Protein AF-A0A1E4G345-F1 (afdb_monomer_lite)

pLDDT: mean 84.47, std 16.36, range [35.34, 98.75]

Secondary structure (DSSP, 8-state):
----PPPPPHHHHHHHHHHHHHHHS---HHHHHHHHHHHHHHHHHHHHHHHHHHHHHHHHHHHHHHHHHHHHGGGGT--TT-S-THHHHHHHHHHHHHHHHHHHHHHHHHHHHHHT--

Radius of gyration: 24.27 Å; chains: 1; bounding box: 63×22×69 Å

Sequence (118 aa):
MHQRHPRPGGSDAFVNRIRGIIGTVALDCDCRQRVNDALQRFIEMEQQRETRRHLLSSRQHRAAIAALVDLLAELEEISWREADRSVFAELAHLFEDIAEHALRGAEDLRLMEKDFSA

Structure (mmCIF, N/CA/C/O backbone):
data_AF-A0A1E4G345-F1
#
_entry.id   AF-A0A1E4G345-F1
#
loop_
_atom_site.group_PDB
_atom_site.id
_atom_site.type_symbol
_atom_site.label_atom_id
_atom_site.label_alt_id
_atom_site.label_comp_id
_atom_site.label_asym_id
_atom_site.label_entity_id
_atom_site.label_seq_id
_atom_site.pdbx_PDB_ins_code
_atom_site.Cartn_x
_atom_site.Cartn_y
_atom_site.Cartn_z
_atom_site.occupancy
_atom_site.B_iso_or_equiv
_atom_site.auth_seq_id
_atom_site.auth_comp_id
_atom_site.auth_asym_id
_atom_site.auth_atom_id
_atom_site.pdbx_PDB_model_num
ATOM 1 N N . MET A 1 1 ? -39.952 -3.961 0.517 1.00 35.34 1 MET A N 1
ATOM 2 C CA . MET A 1 1 ? -39.028 -3.304 1.467 1.00 35.34 1 MET A CA 1
ATOM 3 C C . MET A 1 1 ? -38.197 -4.383 2.155 1.00 35.34 1 MET A C 1
ATOM 5 O O . MET A 1 1 ? -38.594 -4.874 3.201 1.00 35.34 1 MET A O 1
ATOM 9 N N . HIS A 1 2 ? -37.100 -4.835 1.537 1.00 39.41 2 HIS A N 1
ATOM 10 C CA . HIS A 1 2 ? -36.185 -5.788 2.176 1.00 39.41 2 HIS A CA 1
ATOM 11 C C . HIS A 1 2 ? -35.129 -5.003 2.952 1.00 39.41 2 HIS A C 1
ATOM 13 O O . HIS A 1 2 ? -34.226 -4.421 2.356 1.00 39.41 2 HIS A O 1
ATOM 19 N N . GLN A 1 3 ? -35.273 -4.956 4.276 1.00 39.75 3 GLN A N 1
ATOM 20 C CA . GLN A 1 3 ? -34.243 -4.420 5.159 1.00 39.75 3 GLN A CA 1
ATOM 21 C C . GLN A 1 3 ? -33.032 -5.360 5.116 1.00 39.75 3 GLN A C 1
ATOM 23 O O . GLN A 1 3 ? -33.092 -6.488 5.604 1.00 39.75 3 GLN A O 1
ATOM 28 N N . ARG A 1 4 ? -31.933 -4.906 4.506 1.00 38.47 4 ARG A N 1
ATOM 29 C CA . ARG A 1 4 ? -30.617 -5.520 4.692 1.00 38.47 4 ARG A CA 1
ATOM 30 C C . ARG A 1 4 ? -30.106 -5.078 6.059 1.00 38.47 4 ARG A C 1
ATOM 32 O O . ARG A 1 4 ? -29.776 -3.912 6.233 1.00 38.47 4 ARG A O 1
ATOM 39 N N . HIS A 1 5 ? -30.073 -5.996 7.020 1.00 42.47 5 HIS A N 1
ATOM 40 C CA . HIS A 1 5 ? -29.298 -5.786 8.239 1.00 42.47 5 HIS A CA 1
ATOM 41 C C . HIS A 1 5 ? -27.807 -5.730 7.863 1.00 42.47 5 HIS A C 1
ATOM 43 O O . HIS A 1 5 ? -27.350 -6.624 7.139 1.00 42.47 5 HIS A O 1
ATOM 49 N N . PRO A 1 6 ? -27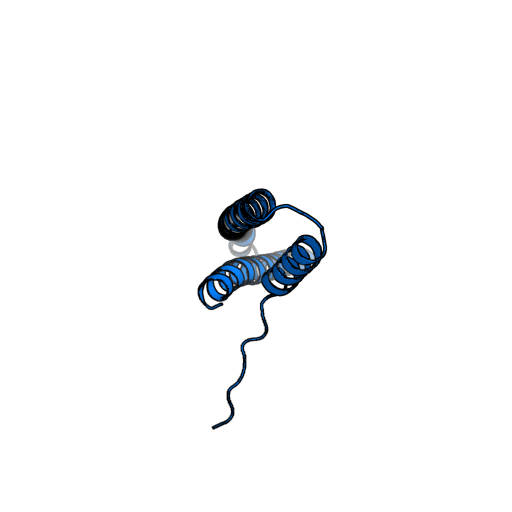.047 -4.718 8.318 1.00 46.25 6 PRO A N 1
ATOM 50 C CA . PRO A 1 6 ? -25.604 -4.715 8.148 1.00 46.25 6 PRO A CA 1
ATOM 51 C C . PRO A 1 6 ? -25.044 -5.920 8.902 1.00 46.25 6 PRO A C 1
ATOM 53 O O . PRO A 1 6 ? -25.429 -6.193 10.041 1.00 46.25 6 PRO A O 1
ATOM 56 N N . ARG A 1 7 ? -24.164 -6.682 8.254 1.00 46.12 7 ARG A N 1
ATOM 57 C CA . ARG A 1 7 ? -23.397 -7.716 8.945 1.00 46.12 7 ARG A CA 1
ATOM 58 C C . ARG A 1 7 ? -22.429 -6.973 9.874 1.00 46.12 7 ARG A C 1
ATOM 60 O O . ARG A 1 7 ? -21.631 -6.209 9.338 1.00 46.12 7 ARG A O 1
ATOM 67 N N . PRO A 1 8 ? -22.483 -7.165 11.204 1.00 47.22 8 PRO A N 1
ATOM 68 C CA . PRO A 1 8 ? -21.496 -6.562 12.089 1.00 47.22 8 PRO A CA 1
ATOM 69 C C . PRO A 1 8 ? -20.103 -6.979 11.616 1.00 47.22 8 PRO A C 1
ATOM 71 O O . PRO A 1 8 ? -19.880 -8.161 11.319 1.00 47.22 8 PRO A O 1
ATOM 74 N N . GLY A 1 9 ? -19.191 -6.011 11.499 1.00 53.72 9 GLY A N 1
ATOM 75 C CA . GLY A 1 9 ? -17.784 -6.286 11.219 1.00 53.72 9 GLY A CA 1
ATOM 76 C C . GLY A 1 9 ? 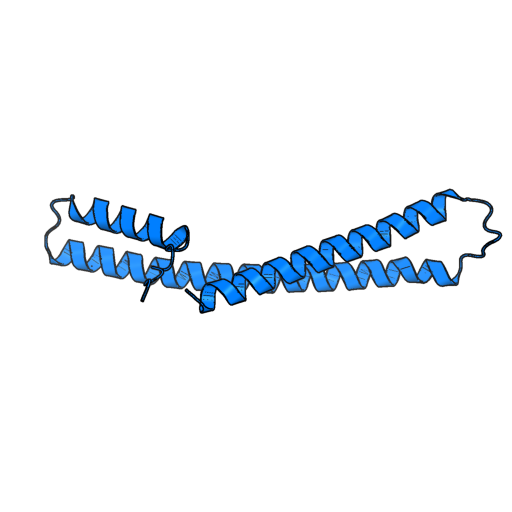-17.238 -7.292 12.237 1.00 53.72 9 GLY A C 1
ATOM 77 O O . GLY A 1 9 ? -17.766 -7.418 13.343 1.00 53.72 9 GLY A O 1
ATOM 78 N N . GLY A 1 10 ? -16.201 -8.055 11.876 1.00 57.41 10 GLY A N 1
ATOM 79 C CA . GLY A 1 10 ? -15.680 -9.143 12.724 1.00 57.41 10 GLY A CA 1
ATOM 80 C C . GLY A 1 10 ? -15.398 -8.726 14.178 1.00 57.41 10 GLY A C 1
ATOM 81 O O . GLY A 1 10 ? -15.627 -9.514 15.098 1.00 57.41 10 GLY A O 1
ATOM 82 N N . SER A 1 11 ? -15.000 -7.468 14.385 1.00 63.75 11 SER A N 1
ATOM 83 C CA . SER A 1 11 ? -14.774 -6.852 15.696 1.00 63.75 11 SER A CA 1
ATOM 84 C C . SER A 1 11 ? -16.056 -6.708 16.531 1.00 63.75 11 SER A C 1
ATOM 86 O O . SER A 1 11 ? -16.061 -7.079 17.705 1.00 63.75 11 SER A O 1
ATOM 88 N N . ASP A 1 12 ? -17.176 -6.288 15.938 1.00 67.06 12 ASP A N 1
ATOM 89 C CA . ASP A 1 12 ? -18.456 -6.124 16.644 1.00 67.06 12 ASP A CA 1
ATOM 90 C C . ASP A 1 12 ? -19.054 -7.460 17.089 1.00 67.06 12 ASP A C 1
ATOM 92 O O . ASP A 1 12 ? -19.606 -7.586 18.185 1.00 67.06 12 ASP A O 1
ATOM 96 N N . ALA A 1 13 ? -18.922 -8.501 16.264 1.00 71.62 13 ALA A N 1
ATOM 97 C CA . ALA A 1 13 ? -19.382 -9.842 16.618 1.00 71.62 13 ALA A CA 1
ATOM 98 C C . ALA A 1 13 ? -18.609 -10.414 17.824 1.00 71.62 13 ALA A C 1
ATOM 100 O O . ALA A 1 13 ? -19.195 -11.075 18.688 1.00 71.62 13 ALA A O 1
ATOM 101 N N . PHE A 1 14 ? -17.306 -10.139 17.907 1.00 74.19 14 PHE A N 1
ATOM 102 C CA . PHE A 1 14 ? -16.457 -10.555 19.021 1.00 74.19 14 PHE A CA 1
ATOM 103 C C . PHE A 1 14 ? -16.769 -9.780 20.307 1.00 74.19 14 PHE A C 1
ATOM 105 O O . PHE A 1 14 ? -16.965 -10.390 21.360 1.00 74.19 14 PHE A O 1
ATOM 112 N N . VAL A 1 15 ? -16.920 -8.457 20.216 1.00 76.25 15 VAL A N 1
ATOM 113 C CA . VAL A 1 15 ? -17.345 -7.600 21.334 1.00 76.25 15 VAL A CA 1
ATOM 114 C C . VAL A 1 15 ? -18.684 -8.057 21.904 1.00 76.25 15 VAL A C 1
ATOM 116 O O . VAL A 1 15 ? -18.824 -8.216 23.118 1.00 76.25 15 VAL A O 1
ATOM 119 N N . ASN A 1 16 ? -19.666 -8.322 21.042 1.00 76.00 16 ASN A N 1
ATOM 120 C CA . ASN A 1 16 ? -20.983 -8.784 21.473 1.00 76.00 16 ASN A CA 1
ATOM 121 C C . ASN A 1 16 ? -20.920 -10.163 22.139 1.00 76.00 16 ASN A C 1
ATOM 123 O O . ASN A 1 16 ? -21.650 -10.417 23.098 1.00 76.00 16 ASN A O 1
ATOM 127 N N . ARG A 1 17 ? -20.000 -11.035 21.708 1.00 78.69 17 ARG A N 1
ATOM 128 C CA . ARG A 1 17 ? -19.738 -12.311 22.384 1.00 78.69 17 ARG A CA 1
ATOM 129 C C . ARG A 1 17 ? -19.139 -12.105 23.778 1.00 78.69 17 ARG A C 1
ATOM 131 O O . ARG A 1 17 ? -19.597 -12.752 24.716 1.00 78.69 17 ARG A O 1
ATOM 138 N N . ILE A 1 18 ? -18.180 -11.189 23.940 1.00 78.88 18 ILE A N 1
ATOM 139 C CA . ILE A 1 18 ? -17.607 -10.846 25.254 1.00 78.88 18 ILE A CA 1
ATOM 140 C C . ILE A 1 18 ? -18.685 -10.273 26.181 1.00 78.88 18 ILE A C 1
ATOM 142 O O . ILE A 1 18 ? -18.823 -10.736 27.312 1.00 78.88 18 ILE A O 1
ATOM 146 N N . ARG A 1 19 ? -19.497 -9.325 25.694 1.00 78.88 19 ARG A N 1
ATOM 147 C CA . ARG A 1 19 ? -20.642 -8.772 26.442 1.00 78.88 19 ARG A CA 1
ATOM 148 C C . ARG A 1 19 ? -21.621 -9.865 26.870 1.00 78.88 19 ARG A C 1
ATOM 150 O O . ARG A 1 19 ? -22.075 -9.864 28.011 1.00 78.88 19 ARG A O 1
ATOM 157 N N . GLY A 1 20 ? -21.894 -10.826 25.986 1.00 77.38 20 GLY A N 1
ATOM 158 C CA . GLY A 1 20 ? -22.709 -12.001 26.290 1.00 77.38 20 GLY A CA 1
ATOM 159 C C . GLY A 1 20 ? -22.136 -12.835 27.438 1.00 77.38 20 GLY A C 1
ATOM 160 O O . GLY A 1 20 ? -22.858 -13.144 28.380 1.00 77.38 20 GLY A O 1
ATOM 161 N N . ILE A 1 21 ? -20.832 -13.133 27.412 1.00 79.56 21 ILE A N 1
ATOM 162 C CA . ILE A 1 21 ? -20.151 -13.882 28.481 1.00 79.56 21 ILE A CA 1
ATOM 163 C C . ILE A 1 21 ? -20.218 -13.114 29.806 1.00 79.56 21 ILE A C 1
ATOM 165 O O . ILE A 1 21 ? -20.618 -13.691 30.814 1.00 79.56 21 ILE A O 1
ATOM 169 N N . ILE A 1 22 ? -19.920 -11.811 29.813 1.00 76.88 22 ILE A N 1
ATOM 170 C CA . ILE A 1 22 ? -20.021 -10.962 31.016 1.00 76.88 22 ILE A CA 1
ATOM 171 C C . ILE A 1 22 ? -21.449 -10.982 31.580 1.00 76.88 22 ILE A C 1
ATOM 173 O O . ILE A 1 22 ? -21.634 -11.034 32.795 1.00 76.88 22 ILE A O 1
ATOM 177 N N . GLY A 1 23 ? -22.462 -11.007 30.709 1.00 71.00 23 GLY A N 1
ATOM 178 C CA . GLY A 1 23 ? -23.866 -11.130 31.100 1.00 71.00 23 GLY A CA 1
ATOM 179 C C . GLY A 1 23 ? -24.203 -12.434 31.835 1.00 71.00 23 GLY A C 1
ATOM 180 O O . GLY A 1 23 ? -25.100 -12.427 32.680 1.00 71.00 23 GLY A O 1
ATOM 181 N N . THR A 1 24 ? -23.473 -13.522 31.559 1.00 73.00 24 THR A N 1
ATOM 182 C CA . THR A 1 24 ? -23.648 -14.833 32.217 1.00 73.00 24 THR A CA 1
ATOM 183 C C . THR A 1 24 ? -22.911 -14.967 33.550 1.00 73.00 24 THR A C 1
ATOM 185 O O . THR A 1 24 ? -23.216 -15.872 34.324 1.00 73.00 24 THR A O 1
ATOM 188 N N . VAL A 1 25 ? -21.969 -14.068 33.854 1.00 74.19 25 VAL A N 1
ATOM 189 C CA . VAL A 1 25 ? -21.262 -14.061 35.139 1.00 74.19 25 VAL A CA 1
ATOM 190 C C . VAL A 1 25 ? -22.138 -13.376 36.192 1.00 74.19 25 VAL A C 1
ATOM 192 O O . VAL A 1 25 ? -22.716 -12.310 35.947 1.00 74.19 25 VAL A O 1
ATOM 195 N N . ALA A 1 26 ? -22.221 -13.977 37.382 1.00 65.62 26 ALA A N 1
ATOM 196 C CA . ALA A 1 26 ? -22.881 -13.407 38.556 1.00 65.62 26 ALA A CA 1
ATOM 197 C C . ALA A 1 26 ? -22.057 -12.240 39.139 1.00 65.62 26 ALA A C 1
ATOM 199 O O . ALA A 1 26 ? -21.508 -12.321 40.233 1.00 65.62 26 ALA A O 1
ATOM 200 N N . LEU A 1 27 ? -21.922 -11.170 38.360 1.00 72.75 27 LEU A N 1
ATOM 201 C CA . LEU A 1 27 ? -21.433 -9.872 38.809 1.00 72.75 27 LEU A CA 1
ATOM 202 C C . LEU A 1 27 ? -22.609 -9.080 39.380 1.00 72.75 27 LEU A C 1
ATOM 204 O O . LEU A 1 27 ? -23.707 -9.124 38.816 1.00 72.75 27 LEU A O 1
ATOM 208 N N . ASP A 1 28 ? -22.369 -8.319 40.447 1.00 81.19 28 ASP A N 1
ATOM 209 C CA . ASP A 1 28 ? -23.299 -7.262 40.836 1.00 81.19 28 ASP A CA 1
ATOM 210 C C . ASP A 1 28 ? -23.442 -6.222 39.702 1.00 81.19 28 ASP A C 1
ATOM 212 O O . ASP A 1 28 ? -22.613 -6.133 38.784 1.00 81.19 28 ASP A O 1
ATOM 216 N N . CYS A 1 29 ? -24.551 -5.479 39.715 1.00 78.31 29 CYS A N 1
ATOM 217 C CA . CYS A 1 29 ? -24.894 -4.548 38.638 1.00 78.31 29 CYS A CA 1
ATOM 218 C C . CYS A 1 29 ? -23.813 -3.476 38.419 1.00 78.31 29 CYS A C 1
ATOM 220 O O . CYS A 1 29 ? -23.533 -3.121 37.272 1.00 78.31 29 CYS A O 1
ATOM 222 N N . ASP A 1 30 ? -23.160 -3.025 39.490 1.00 83.12 30 ASP A N 1
ATOM 223 C CA . ASP A 1 30 ? -22.104 -2.012 39.437 1.00 83.12 30 ASP A CA 1
ATOM 224 C C . ASP A 1 30 ? -20.826 -2.557 38.787 1.00 83.12 30 ASP A C 1
ATOM 226 O O . ASP A 1 30 ? -20.231 -1.909 37.922 1.00 83.12 30 ASP A O 1
ATOM 230 N N . CYS A 1 31 ? -20.414 -3.775 39.139 1.00 83.75 31 CYS A N 1
ATOM 231 C CA . CYS A 1 31 ? -19.289 -4.466 38.520 1.00 83.75 31 CYS A CA 1
ATOM 232 C C . CYS A 1 31 ? -19.564 -4.728 37.041 1.00 83.75 31 CYS A C 1
ATOM 234 O O . CYS A 1 31 ? -18.694 -4.498 36.202 1.00 83.75 31 CYS A O 1
ATOM 236 N N . ARG A 1 32 ? -20.784 -5.148 36.695 1.00 82.62 32 ARG A N 1
ATOM 237 C CA . ARG A 1 32 ? -21.190 -5.362 35.302 1.00 82.62 32 ARG A CA 1
ATOM 238 C C . ARG A 1 32 ? -21.104 -4.076 34.481 1.00 82.62 32 ARG A C 1
ATOM 240 O O . ARG A 1 32 ? -20.558 -4.104 33.378 1.00 82.62 32 ARG A O 1
ATOM 247 N N . GLN A 1 33 ? -21.592 -2.961 35.021 1.00 85.25 33 GLN A N 1
ATOM 248 C CA . GLN A 1 33 ? -21.507 -1.662 34.355 1.00 85.25 33 GLN A CA 1
ATOM 249 C C . GLN A 1 33 ? -20.047 -1.243 34.146 1.00 85.25 33 GLN A C 1
ATOM 251 O O . GLN A 1 33 ? -19.653 -0.925 33.026 1.00 85.25 33 GLN A O 1
ATOM 256 N N . ARG A 1 34 ? -19.206 -1.360 35.181 1.00 85.38 34 ARG A N 1
ATOM 257 C CA . ARG A 1 34 ? -17.773 -1.030 35.096 1.00 85.38 34 ARG A CA 1
ATOM 258 C C . ARG A 1 34 ? -17.032 -1.839 34.034 1.00 85.38 34 ARG A C 1
ATOM 260 O O . ARG A 1 34 ? -16.186 -1.282 33.335 1.00 85.38 34 ARG A O 1
ATOM 267 N N . VAL A 1 35 ? -17.331 -3.133 33.901 1.00 86.81 35 VAL A N 1
ATOM 268 C CA . VAL A 1 35 ? -16.709 -3.976 32.868 1.00 86.81 35 VAL A CA 1
ATOM 269 C C . VAL A 1 35 ? -17.182 -3.563 31.473 1.00 86.81 35 VAL A C 1
ATOM 271 O O . VAL A 1 35 ? -16.355 -3.452 30.571 1.00 86.81 35 VAL A O 1
ATOM 274 N N . ASN A 1 36 ? -18.473 -3.280 31.286 1.00 84.44 36 ASN A N 1
ATOM 275 C CA . ASN A 1 36 ? -18.986 -2.803 29.999 1.00 84.44 36 ASN A CA 1
ATOM 276 C C . ASN A 1 36 ? -18.366 -1.458 29.589 1.00 84.44 36 ASN A C 1
ATOM 278 O O . ASN A 1 36 ? -17.964 -1.307 28.436 1.00 84.44 36 ASN A O 1
ATOM 282 N N . ASP A 1 37 ? -18.214 -0.524 30.530 1.00 88.12 37 ASP A N 1
ATOM 283 C CA . ASP A 1 37 ? -17.589 0.782 30.288 1.00 88.12 37 ASP A CA 1
ATOM 284 C C . ASP A 1 37 ? -16.086 0.653 29.993 1.00 88.12 37 ASP A C 1
ATOM 286 O O . ASP A 1 37 ? -15.524 1.389 29.179 1.00 88.12 37 ASP A O 1
ATOM 290 N N . ALA A 1 38 ? -15.392 -0.279 30.653 1.00 86.06 38 ALA A N 1
ATOM 291 C CA . ALA A 1 38 ? -13.998 -0.594 30.342 1.00 86.06 38 ALA A CA 1
ATOM 292 C C . ALA A 1 38 ? -13.857 -1.216 28.946 1.00 86.06 38 ALA A C 1
ATOM 294 O O . ALA A 1 38 ? -12.971 -0.824 28.189 1.00 86.06 38 ALA A O 1
ATOM 295 N N . LEU A 1 39 ? -14.755 -2.136 28.585 1.00 87.00 39 LEU A N 1
ATOM 296 C CA . LEU A 1 39 ? -14.763 -2.782 27.276 1.00 87.00 39 LEU A CA 1
ATOM 297 C C . LEU A 1 39 ? -15.064 -1.781 26.155 1.00 87.00 39 LEU A C 1
ATOM 299 O O . LEU A 1 39 ? -14.406 -1.819 25.122 1.00 87.00 39 LEU A O 1
ATOM 303 N N . GLN A 1 40 ? -16.006 -0.860 26.367 1.00 86.44 40 GLN A N 1
ATOM 304 C CA . GLN A 1 40 ? -16.322 0.191 25.399 1.00 86.44 40 GLN A CA 1
ATOM 305 C C . GLN A 1 40 ? -15.112 1.098 25.132 1.00 86.44 40 GLN A C 1
ATOM 307 O O . GLN A 1 40 ? -14.732 1.287 23.980 1.00 86.44 40 GLN A O 1
ATOM 312 N N . ARG A 1 41 ? -14.435 1.565 26.190 1.00 86.62 41 ARG A N 1
ATOM 313 C CA . ARG A 1 41 ? -13.202 2.361 26.055 1.00 86.62 41 ARG A CA 1
ATOM 314 C C . ARG A 1 41 ? -12.087 1.601 25.340 1.00 86.62 41 ARG A C 1
ATOM 316 O O . ARG A 1 41 ? -11.357 2.186 24.547 1.00 86.62 41 ARG A O 1
ATOM 323 N N . PHE A 1 42 ? -11.954 0.302 25.604 1.00 83.12 42 PHE A N 1
ATOM 324 C CA . PHE A 1 42 ? -10.968 -0.536 24.924 1.00 83.12 42 PHE A CA 1
ATOM 325 C C . PHE A 1 42 ? -11.229 -0.623 23.415 1.00 83.12 42 PHE A C 1
ATOM 327 O O . PHE A 1 42 ? -10.296 -0.484 22.629 1.00 83.12 42 PHE A O 1
ATOM 334 N N . ILE A 1 43 ? -12.488 -0.792 23.003 1.00 86.31 43 ILE A N 1
ATOM 335 C CA . ILE A 1 43 ? -12.868 -0.840 21.583 1.00 86.31 43 ILE A CA 1
ATOM 336 C C . ILE A 1 43 ? -12.502 0.466 20.881 1.00 86.31 43 ILE A C 1
ATOM 338 O O . ILE A 1 43 ? -11.874 0.434 19.828 1.00 86.31 43 ILE A O 1
ATOM 342 N N . GLU A 1 44 ? -12.837 1.604 21.487 1.00 86.69 44 GLU A N 1
ATOM 343 C CA . GLU A 1 44 ? -12.511 2.925 20.940 1.00 86.69 44 GLU A CA 1
ATOM 344 C C . GLU A 1 44 ? -10.994 3.120 20.794 1.00 86.69 44 GLU A C 1
ATOM 346 O O . GLU A 1 44 ? -10.518 3.624 19.775 1.00 86.69 44 GLU A O 1
ATOM 351 N N . MET A 1 45 ? -10.213 2.679 21.786 1.00 84.50 45 MET A N 1
ATOM 352 C CA . MET A 1 45 ? -8.751 2.734 21.730 1.00 84.50 45 MET A CA 1
ATOM 353 C C . MET A 1 45 ? -8.176 1.850 20.618 1.00 84.50 45 MET A C 1
ATOM 355 O O . MET A 1 45 ? -7.283 2.294 19.893 1.00 84.50 45 MET A O 1
ATOM 359 N N . GLU A 1 46 ? -8.677 0.625 20.456 1.00 87.44 46 GLU A N 1
ATOM 360 C CA . GLU A 1 46 ? -8.197 -0.287 19.413 1.00 87.44 46 GLU A CA 1
ATOM 361 C C . GLU A 1 46 ? -8.608 0.179 18.010 1.00 87.44 46 GLU A C 1
ATOM 363 O O . GLU A 1 46 ? -7.781 0.141 17.103 1.00 87.44 46 GLU A O 1
ATOM 368 N N . GLN A 1 47 ? -9.811 0.734 17.830 1.00 86.88 47 GLN A N 1
ATOM 369 C CA . GLN A 1 47 ? -10.220 1.358 16.563 1.00 86.88 47 GLN A CA 1
ATOM 370 C C . GLN A 1 47 ? -9.290 2.517 16.173 1.00 86.88 47 GLN A C 1
ATOM 372 O O . GLN A 1 47 ? -8.819 2.603 15.035 1.00 86.88 47 GLN A O 1
ATOM 377 N N . GLN A 1 48 ? -8.956 3.394 17.127 1.00 87.44 48 GLN A N 1
ATOM 378 C CA . GLN A 1 48 ? -8.001 4.480 16.887 1.00 87.44 48 GLN A CA 1
ATOM 379 C C . GLN A 1 48 ? -6.599 3.957 16.563 1.00 87.44 48 GLN A C 1
ATOM 381 O O . GLN A 1 48 ? -5.910 4.514 15.702 1.00 87.44 48 GLN A O 1
ATOM 386 N N . ARG A 1 49 ? -6.156 2.903 17.254 1.00 89.12 49 ARG A N 1
ATOM 387 C CA . ARG A 1 49 ? -4.859 2.267 17.019 1.00 89.12 49 ARG A CA 1
ATOM 388 C C . ARG A 1 49 ? -4.783 1.660 15.618 1.00 89.12 49 ARG A C 1
ATOM 390 O O . ARG A 1 49 ? -3.802 1.920 14.923 1.00 89.12 49 ARG A O 1
ATOM 397 N N . GLU A 1 50 ? -5.803 0.924 15.191 1.00 89.69 50 GLU A N 1
ATOM 398 C CA . GLU A 1 50 ? -5.876 0.321 13.855 1.00 89.69 50 GLU A CA 1
ATOM 399 C C . GLU A 1 50 ? -5.920 1.385 12.755 1.00 89.69 50 GLU A C 1
ATOM 401 O O . GLU A 1 50 ? -5.126 1.335 11.816 1.00 89.69 50 GLU A O 1
ATOM 406 N N . THR A 1 51 ? -6.723 2.439 12.929 1.00 89.06 51 THR A N 1
ATOM 407 C CA . THR A 1 51 ? -6.761 3.576 11.991 1.00 89.06 51 THR A CA 1
ATOM 408 C C . THR A 1 51 ? -5.373 4.204 11.809 1.00 89.06 51 THR A C 1
ATOM 410 O O . THR A 1 51 ? -4.925 4.464 10.689 1.00 89.06 51 THR A O 1
ATOM 413 N N . ARG A 1 52 ? -4.645 4.433 12.912 1.00 92.50 52 ARG A N 1
ATOM 414 C CA . ARG A 1 52 ? -3.271 4.964 12.865 1.00 92.50 52 ARG A CA 1
ATOM 415 C C . ARG A 1 52 ? -2.307 3.991 12.189 1.00 92.50 52 ARG A C 1
ATOM 417 O O . ARG A 1 52 ? -1.431 4.441 11.450 1.00 92.50 52 ARG A O 1
ATOM 424 N N . ARG A 1 53 ? -2.460 2.687 12.438 1.00 94.25 53 ARG A N 1
ATOM 425 C CA . ARG A 1 53 ? -1.639 1.628 11.840 1.00 94.25 53 ARG A CA 1
ATOM 426 C C . ARG A 1 53 ? -1.793 1.610 10.321 1.00 94.25 53 ARG A C 1
ATOM 428 O O . ARG A 1 53 ? -0.777 1.669 9.633 1.00 94.25 53 ARG A O 1
ATOM 435 N N . HIS A 1 54 ? -3.022 1.611 9.808 1.00 94.31 54 HIS A N 1
ATOM 436 C CA . HIS A 1 54 ? -3.293 1.650 8.367 1.00 94.31 54 HIS A CA 1
ATOM 437 C C . HIS A 1 54 ? -2.741 2.915 7.705 1.00 94.31 54 HIS A C 1
ATOM 439 O O . HIS A 1 54 ? -2.074 2.834 6.675 1.00 94.31 54 HIS A O 1
ATOM 445 N N . LEU A 1 55 ? -2.912 4.086 8.329 1.00 95.38 55 LEU A N 1
ATOM 446 C CA . LEU A 1 55 ? -2.353 5.329 7.793 1.00 95.38 55 LEU A CA 1
ATOM 447 C C . LEU A 1 55 ? -0.817 5.307 7.743 1.00 95.38 55 LEU A C 1
ATOM 449 O O . LEU A 1 55 ? -0.220 5.777 6.772 1.00 95.38 55 LEU A O 1
ATOM 453 N N . LEU A 1 56 ? -0.163 4.790 8.787 1.00 97.75 56 LEU A N 1
ATOM 454 C CA . LEU A 1 56 ? 1.294 4.654 8.814 1.00 97.75 56 LEU A CA 1
ATOM 455 C C . LEU A 1 56 ? 1.780 3.667 7.745 1.00 97.75 56 LEU A C 1
ATOM 457 O O . LEU A 1 56 ? 2.729 3.980 7.031 1.00 97.75 56 LEU A O 1
ATOM 461 N N . SER A 1 57 ? 1.107 2.525 7.610 1.00 97.75 57 SER A N 1
ATOM 462 C CA . SER A 1 57 ? 1.400 1.507 6.599 1.00 97.75 57 SER A CA 1
ATOM 463 C C . SER A 1 57 ? 1.269 2.070 5.178 1.00 97.75 57 SER A C 1
ATOM 465 O O . SER A 1 57 ? 2.219 2.028 4.399 1.00 97.75 57 SER A O 1
ATOM 467 N N . SER A 1 58 ? 0.170 2.764 4.868 1.00 97.94 58 SER A N 1
ATOM 468 C CA . SER A 1 58 ? -0.019 3.421 3.567 1.00 97.94 58 SER A CA 1
ATOM 469 C C . SER A 1 58 ? 1.074 4.463 3.262 1.00 97.94 58 SER A C 1
ATOM 471 O O . SER A 1 58 ? 1.588 4.545 2.143 1.00 97.94 58 SER A O 1
ATOM 473 N N . ARG A 1 59 ? 1.525 5.221 4.275 1.00 98.38 59 ARG A N 1
ATOM 474 C CA . ARG A 1 59 ? 2.673 6.139 4.136 1.00 98.38 59 ARG A CA 1
ATOM 475 C C . ARG A 1 59 ? 3.985 5.408 3.853 1.00 98.38 59 ARG A C 1
ATOM 477 O O . ARG A 1 59 ? 4.791 5.927 3.082 1.00 98.38 59 ARG A O 1
ATOM 484 N N . GLN A 1 60 ? 4.201 4.238 4.450 1.00 98.62 60 GLN A N 1
ATOM 485 C CA . GLN A 1 60 ? 5.367 3.397 4.166 1.00 98.62 60 GLN A CA 1
ATOM 486 C C . GLN A 1 60 ? 5.320 2.861 2.732 1.00 98.62 60 GLN A C 1
ATOM 488 O O . GLN A 1 60 ? 6.322 2.965 2.030 1.00 98.62 60 GLN A O 1
ATOM 493 N N . HIS A 1 61 ? 4.158 2.405 2.249 1.00 98.62 61 HIS A N 1
ATOM 494 C CA . HIS A 1 61 ? 3.984 2.017 0.845 1.00 98.62 61 HIS A CA 1
ATOM 495 C C . HIS A 1 61 ? 4.297 3.172 -0.113 1.00 98.62 61 HIS A C 1
ATOM 497 O O . HIS A 1 61 ? 5.029 2.975 -1.078 1.00 98.62 61 HIS A O 1
ATOM 503 N N . ARG A 1 62 ? 3.842 4.397 0.184 1.00 98.62 62 ARG A N 1
ATOM 504 C CA . ARG A 1 62 ? 4.204 5.588 -0.605 1.00 98.62 62 ARG A CA 1
ATOM 505 C C . ARG A 1 62 ? 5.717 5.827 -0.641 1.00 98.62 62 ARG A C 1
ATOM 507 O O . ARG A 1 62 ? 6.249 6.174 -1.689 1.00 98.62 62 ARG A O 1
ATOM 514 N N . ALA A 1 63 ? 6.397 5.693 0.498 1.00 98.69 63 ALA A N 1
ATOM 515 C CA . ALA A 1 63 ? 7.846 5.879 0.571 1.00 98.69 63 ALA A CA 1
ATOM 516 C C . ALA A 1 63 ? 8.604 4.798 -0.219 1.00 98.69 63 ALA A C 1
ATOM 518 O O . ALA A 1 63 ? 9.559 5.123 -0.915 1.00 98.69 63 ALA A O 1
ATOM 519 N N . ALA A 1 64 ? 8.143 3.545 -0.165 1.00 98.62 64 ALA A N 1
ATOM 520 C CA . ALA A 1 64 ? 8.701 2.450 -0.955 1.00 98.62 64 ALA A CA 1
ATOM 521 C C . ALA A 1 64 ? 8.527 2.684 -2.464 1.00 98.62 64 ALA A C 1
ATOM 523 O O . ALA A 1 64 ? 9.489 2.549 -3.208 1.00 98.62 64 ALA A O 1
ATOM 524 N N . ILE A 1 65 ? 7.340 3.123 -2.907 1.00 98.75 65 ILE A N 1
ATOM 525 C CA . ILE A 1 65 ? 7.101 3.486 -4.315 1.00 98.75 65 ILE A CA 1
ATOM 526 C C . ILE A 1 65 ? 8.079 4.568 -4.770 1.00 98.75 65 ILE A C 1
ATOM 528 O O . ILE A 1 65 ? 8.648 4.439 -5.844 1.00 98.75 65 ILE A O 1
ATOM 532 N N . ALA A 1 66 ? 8.297 5.615 -3.967 1.00 98.62 66 ALA A N 1
ATOM 533 C CA . ALA A 1 66 ? 9.245 6.670 -4.323 1.00 98.62 66 ALA A CA 1
ATOM 534 C C . ALA A 1 66 ? 10.665 6.115 -4.533 1.00 98.62 66 ALA A C 1
ATOM 536 O O . ALA A 1 66 ? 11.275 6.400 -5.554 1.00 98.62 66 ALA A O 1
ATOM 537 N N . ALA A 1 67 ? 11.141 5.254 -3.628 1.00 98.50 67 ALA A N 1
ATOM 538 C CA . ALA A 1 67 ? 12.455 4.625 -3.761 1.00 98.50 67 ALA A CA 1
ATOM 539 C C . ALA A 1 67 ? 12.562 3.702 -4.993 1.00 98.50 67 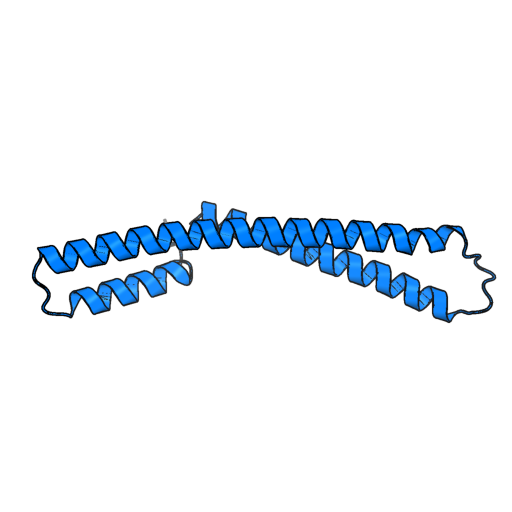ALA A C 1
ATOM 541 O O . ALA A 1 67 ? 13.591 3.687 -5.660 1.00 98.50 67 ALA A O 1
ATOM 542 N N . LEU A 1 68 ? 11.504 2.950 -5.314 1.00 98.44 68 LEU A N 1
ATOM 543 C CA . LEU A 1 68 ? 11.465 2.094 -6.506 1.00 98.44 68 LEU A CA 1
ATOM 544 C C . LEU A 1 68 ? 11.415 2.914 -7.804 1.00 98.44 68 LEU A C 1
ATOM 546 O O . LEU A 1 68 ? 12.028 2.530 -8.794 1.00 98.44 68 LEU A O 1
ATOM 550 N N . VAL A 1 69 ? 10.717 4.053 -7.801 1.00 98.19 69 VAL A N 1
ATOM 551 C CA . VAL A 1 69 ? 10.707 4.996 -8.931 1.00 98.19 69 VAL A CA 1
ATOM 552 C C . VAL A 1 69 ? 12.085 5.623 -9.131 1.00 98.19 69 VAL A C 1
ATOM 554 O O . VAL A 1 69 ? 12.519 5.744 -10.273 1.00 98.19 69 VAL A O 1
ATOM 557 N N . ASP A 1 70 ? 12.785 5.973 -8.049 1.00 97.75 70 ASP A N 1
ATOM 558 C CA . ASP A 1 70 ? 14.161 6.472 -8.129 1.00 97.75 70 ASP A CA 1
ATOM 559 C C . ASP A 1 70 ? 15.099 5.418 -8.746 1.00 97.75 70 ASP A C 1
ATOM 561 O O . ASP A 1 70 ? 15.930 5.761 -9.580 1.00 97.75 70 ASP A O 1
ATOM 565 N N . LEU A 1 71 ? 14.934 4.134 -8.402 1.00 95.94 71 LEU A N 1
ATOM 566 C CA . LEU A 1 71 ? 15.696 3.037 -9.012 1.00 95.94 71 LEU A CA 1
ATOM 567 C C . LEU A 1 71 ? 15.340 2.832 -10.495 1.00 95.94 71 LEU A C 1
ATOM 569 O O . LEU A 1 71 ? 16.218 2.625 -11.326 1.00 95.94 71 LEU A O 1
ATOM 573 N N . LEU A 1 72 ? 14.061 2.964 -10.858 1.00 96.44 72 LEU A N 1
ATOM 574 C CA . LEU A 1 72 ? 13.614 2.904 -12.254 1.00 96.44 72 LEU A CA 1
ATOM 575 C C . LEU A 1 72 ? 14.169 4.032 -13.134 1.00 96.44 72 LEU A C 1
ATOM 577 O O . LEU A 1 72 ? 14.062 3.927 -14.355 1.00 96.44 72 LEU A O 1
ATOM 581 N N . ALA A 1 73 ? 14.771 5.083 -12.568 1.00 94.06 73 ALA A N 1
ATOM 582 C CA . ALA A 1 73 ? 15.444 6.112 -13.358 1.00 94.06 73 ALA A CA 1
ATOM 583 C C . ALA A 1 73 ? 16.585 5.539 -14.225 1.00 94.06 73 ALA A C 1
ATOM 585 O O . ALA A 1 73 ? 16.883 6.106 -15.274 1.00 94.06 73 ALA A O 1
ATOM 586 N N . GLU A 1 74 ? 17.154 4.383 -13.855 1.0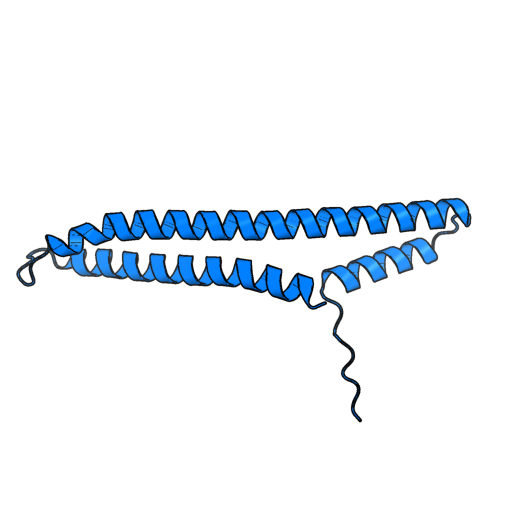0 90.31 74 GLU A N 1
ATOM 587 C CA . GLU A 1 74 ? 18.123 3.633 -14.673 1.00 90.31 74 GLU A CA 1
ATOM 588 C C . GLU A 1 74 ? 17.579 3.275 -16.069 1.00 90.31 74 GLU A C 1
ATOM 590 O O . GLU A 1 74 ? 18.346 3.136 -17.022 1.00 90.31 74 GLU A O 1
ATOM 595 N N . LEU A 1 75 ? 16.252 3.193 -16.235 1.00 91.50 75 LEU A N 1
ATOM 596 C CA . LEU A 1 75 ? 15.608 2.952 -17.529 1.00 91.50 75 LEU A CA 1
ATOM 597 C C . LEU A 1 75 ? 15.982 4.008 -18.583 1.00 91.50 75 LEU A C 1
ATOM 599 O O . LEU A 1 75 ? 16.039 3.682 -19.767 1.00 91.50 75 LEU A O 1
ATOM 603 N N . GLU A 1 76 ? 16.268 5.246 -18.170 1.00 91.69 76 GLU A N 1
ATOM 604 C CA . GLU A 1 76 ? 16.685 6.335 -19.067 1.00 91.69 76 GLU A CA 1
ATOM 605 C C . GLU A 1 76 ? 18.088 6.112 -19.656 1.00 91.69 76 GLU A C 1
ATOM 607 O O . GLU A 1 76 ? 18.421 6.646 -20.717 1.00 91.69 76 GLU A O 1
ATOM 612 N N . GLU A 1 77 ? 18.918 5.309 -18.991 1.00 90.56 77 GLU A N 1
ATOM 613 C CA . GLU A 1 77 ? 20.282 4.993 -19.424 1.00 90.56 77 GLU A CA 1
ATOM 614 C C . GLU A 1 77 ? 20.327 3.750 -20.328 1.00 90.56 77 GLU A C 1
ATOM 616 O O . GLU A 1 77 ? 21.304 3.525 -21.051 1.00 90.56 77 GLU A O 1
ATOM 621 N N . ILE A 1 78 ? 19.250 2.958 -20.345 1.00 91.75 78 ILE A N 1
ATOM 622 C CA . ILE A 1 78 ? 19.191 1.677 -21.046 1.00 91.75 78 ILE A CA 1
ATOM 623 C C . ILE A 1 78 ? 18.761 1.868 -22.499 1.00 91.75 78 ILE A C 1
ATOM 625 O O . ILE A 1 78 ? 17.674 2.335 -22.838 1.00 91.75 78 ILE A O 1
ATOM 629 N N . SER A 1 79 ? 19.626 1.420 -23.405 1.00 91.25 79 SER A N 1
ATOM 630 C CA . SER A 1 79 ? 19.340 1.401 -24.836 1.00 91.25 79 SER A CA 1
ATOM 631 C C . SER A 1 79 ? 18.617 0.118 -25.247 1.00 91.25 79 SER A C 1
ATOM 633 O O . SER A 1 79 ? 18.871 -0.966 -24.730 1.00 91.25 79 SER A O 1
ATOM 635 N N . TRP A 1 80 ? 17.818 0.176 -26.315 1.00 88.31 80 TRP A N 1
ATOM 636 C CA . TRP A 1 80 ? 17.259 -1.025 -26.958 1.00 88.31 80 TRP A CA 1
ATOM 637 C C . TRP A 1 80 ? 18.339 -2.012 -27.456 1.00 88.31 80 TRP A C 1
ATOM 639 O O . TRP A 1 80 ? 18.065 -3.199 -27.682 1.00 88.31 80 TRP A O 1
ATOM 649 N N . ARG A 1 81 ? 19.575 -1.521 -27.620 1.00 92.56 81 ARG A N 1
ATOM 650 C CA . ARG A 1 81 ? 20.768 -2.299 -27.980 1.00 92.56 81 ARG A CA 1
ATOM 651 C C . ARG A 1 81 ? 21.488 -2.932 -26.789 1.00 92.56 81 ARG A C 1
ATOM 653 O O . ARG A 1 81 ? 22.557 -3.489 -27.012 1.00 92.56 81 ARG A O 1
ATOM 660 N N . GLU A 1 82 ? 20.933 -2.850 -25.582 1.00 93.69 82 GLU A N 1
ATOM 661 C CA . GLU A 1 82 ? 21.529 -3.453 -24.390 1.00 93.69 82 GLU A CA 1
ATOM 662 C C . GLU A 1 82 ? 21.878 -4.928 -24.640 1.00 93.69 82 GLU A C 1
ATOM 664 O O . GLU A 1 82 ? 21.071 -5.703 -25.176 1.00 93.69 82 GLU A O 1
ATOM 669 N N . ALA A 1 83 ? 23.126 -5.273 -24.327 1.00 93.19 83 ALA A N 1
ATOM 670 C CA . ALA A 1 83 ? 23.683 -6.595 -24.552 1.00 93.19 83 ALA A CA 1
ATOM 671 C C . ALA A 1 83 ? 23.179 -7.568 -23.486 1.00 93.19 83 ALA A C 1
ATOM 673 O O . ALA A 1 83 ? 22.844 -8.711 -23.813 1.00 93.19 83 ALA A O 1
ATOM 674 N N . ASP A 1 84 ? 23.076 -7.103 -22.241 1.00 94.81 84 ASP A N 1
ATOM 675 C CA . ASP A 1 84 ? 22.520 -7.886 -21.152 1.00 94.81 84 ASP A CA 1
ATOM 676 C C . ASP A 1 84 ? 20.991 -7.777 -21.112 1.00 94.81 84 ASP A C 1
ATOM 678 O O . ASP A 1 84 ? 20.398 -6.810 -20.636 1.00 94.81 84 ASP A O 1
ATOM 682 N N . ARG A 1 85 ? 20.314 -8.813 -21.612 1.00 93.31 85 ARG A N 1
ATOM 683 C CA . ARG A 1 85 ? 18.847 -8.840 -21.641 1.00 93.31 85 ARG A CA 1
ATOM 684 C C . ARG A 1 85 ? 18.208 -9.075 -20.271 1.00 93.31 85 ARG A C 1
ATOM 686 O O . ARG A 1 85 ? 17.001 -8.863 -20.160 1.00 93.31 85 ARG A O 1
ATOM 693 N N . SER A 1 86 ? 18.970 -9.496 -19.261 1.00 95.50 86 SER A N 1
ATOM 694 C CA . SER A 1 86 ? 18.437 -9.725 -17.913 1.00 95.50 86 SER A CA 1
ATOM 695 C C . SER A 1 86 ? 17.981 -8.428 -17.240 1.00 95.50 86 SER A C 1
ATOM 697 O O . SER A 1 86 ? 16.955 -8.434 -16.565 1.00 95.50 86 SER A O 1
ATOM 699 N N . VAL A 1 87 ? 18.622 -7.300 -17.560 1.00 94.50 87 VAL A N 1
ATOM 700 C CA . VAL A 1 87 ? 18.268 -5.965 -17.053 1.00 94.50 87 VAL A CA 1
ATOM 701 C C . VAL A 1 87 ? 16.801 -5.610 -17.337 1.00 94.50 87 VAL A C 1
ATOM 703 O O . VAL A 1 87 ? 16.110 -5.069 -16.480 1.00 94.50 87 VAL A O 1
ATOM 706 N N . PHE A 1 88 ? 16.260 -5.976 -18.506 1.00 95.38 88 PHE A N 1
ATOM 707 C CA . PHE A 1 88 ? 14.842 -5.726 -18.808 1.00 95.38 88 PHE A CA 1
ATOM 708 C C . PHE A 1 88 ? 13.890 -6.517 -17.899 1.00 95.38 88 PHE A C 1
ATOM 710 O O . PHE A 1 88 ? 12.797 -6.037 -17.606 1.00 95.38 88 PHE A O 1
ATOM 717 N N . ALA A 1 89 ? 14.283 -7.721 -17.470 1.00 95.31 89 ALA A N 1
ATOM 718 C CA . ALA A 1 89 ? 13.497 -8.513 -16.528 1.00 95.31 89 ALA A CA 1
ATOM 719 C C . ALA A 1 89 ? 13.564 -7.916 -15.116 1.00 95.31 89 ALA A C 1
ATOM 721 O O . ALA A 1 89 ? 12.541 -7.834 -14.443 1.00 95.31 89 ALA A O 1
ATOM 722 N N . GLU A 1 90 ? 14.732 -7.427 -14.697 1.00 95.25 90 GLU A N 1
ATOM 723 C CA . GLU A 1 90 ? 14.895 -6.729 -13.416 1.00 95.25 90 GLU A CA 1
ATOM 724 C C . GLU A 1 90 ? 14.039 -5.457 -13.355 1.00 95.25 90 GLU A C 1
ATOM 726 O O . GLU A 1 90 ? 13.275 -5.268 -12.411 1.00 95.25 90 GLU A O 1
ATOM 731 N N . LEU A 1 91 ? 14.060 -4.635 -14.408 1.00 95.69 91 LEU A N 1
ATOM 732 C CA . LEU A 1 91 ? 13.199 -3.454 -14.513 1.00 95.69 91 LEU A CA 1
ATOM 733 C C . LEU A 1 91 ? 11.706 -3.807 -14.511 1.00 95.69 91 LEU A C 1
ATOM 735 O O . LEU A 1 91 ? 10.900 -3.076 -13.936 1.00 95.69 91 LEU A O 1
ATOM 739 N N . ALA A 1 92 ? 11.317 -4.918 -15.146 1.00 97.44 92 ALA A N 1
ATOM 740 C CA . ALA A 1 92 ? 9.936 -5.390 -15.106 1.00 97.44 92 ALA A CA 1
ATOM 741 C C . ALA A 1 92 ? 9.503 -5.724 -13.669 1.00 97.44 92 ALA A C 1
ATOM 743 O O . ALA A 1 92 ? 8.417 -5.312 -13.259 1.00 97.44 92 ALA A O 1
ATOM 744 N N . HIS A 1 93 ? 10.367 -6.371 -12.882 1.00 98.00 93 HIS A N 1
ATOM 745 C CA . HIS A 1 93 ? 10.097 -6.641 -11.469 1.00 98.00 93 HIS A CA 1
ATOM 746 C C . HIS A 1 93 ? 9.933 -5.360 -10.644 1.00 98.00 93 HIS A C 1
ATOM 748 O O . HIS A 1 93 ? 9.036 -5.293 -9.810 1.00 98.00 93 HIS A O 1
ATOM 754 N N . LEU A 1 94 ? 10.690 -4.296 -10.929 1.00 98.06 94 LEU A N 1
ATOM 755 C CA . LEU A 1 94 ? 10.493 -3.011 -10.246 1.00 98.06 94 LEU A CA 1
ATOM 756 C C . LEU A 1 94 ? 9.102 -2.409 -10.506 1.00 98.06 94 LEU A C 1
ATOM 758 O O . LEU A 1 94 ? 8.487 -1.853 -9.594 1.00 98.06 94 LEU A O 1
ATOM 762 N N . PHE A 1 95 ? 8.564 -2.538 -11.724 1.00 98.38 95 PHE A N 1
ATOM 763 C CA . PHE A 1 95 ? 7.181 -2.134 -12.005 1.00 98.38 95 PHE A CA 1
ATOM 764 C C . PHE A 1 95 ? 6.157 -2.992 -11.252 1.00 98.38 95 PHE A C 1
ATOM 766 O O . 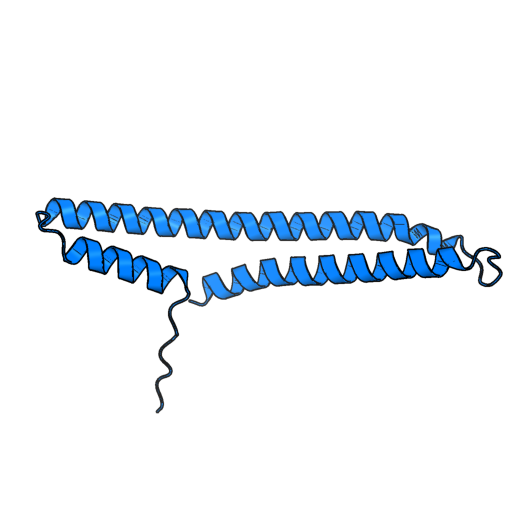PHE A 1 95 ? 5.164 -2.456 -10.751 1.00 98.38 95 PHE A O 1
ATOM 773 N N . GLU A 1 96 ? 6.383 -4.304 -11.168 1.00 98.75 96 GLU A N 1
ATOM 774 C CA . GLU A 1 96 ? 5.529 -5.233 -10.416 1.00 98.75 96 GLU A CA 1
ATOM 775 C C . GLU A 1 96 ? 5.516 -4.886 -8.919 1.00 98.75 96 GLU A C 1
ATOM 777 O O . GLU A 1 96 ? 4.438 -4.754 -8.332 1.00 98.75 96 GLU A O 1
ATOM 782 N N . ASP A 1 97 ? 6.683 -4.617 -8.333 1.00 98.69 97 ASP A N 1
ATOM 783 C CA . ASP A 1 97 ? 6.827 -4.209 -6.934 1.00 98.69 97 ASP A CA 1
ATOM 784 C C . ASP A 1 97 ? 6.099 -2.884 -6.658 1.00 98.69 97 ASP A C 1
ATOM 786 O O . ASP A 1 97 ? 5.360 -2.755 -5.675 1.00 98.69 97 ASP A O 1
ATOM 790 N N . ILE A 1 98 ? 6.228 -1.891 -7.548 1.00 98.69 98 ILE A N 1
ATOM 791 C CA . ILE A 1 98 ? 5.482 -0.625 -7.441 1.00 98.69 98 ILE A CA 1
ATOM 792 C C . ILE A 1 98 ? 3.975 -0.885 -7.449 1.00 98.69 98 ILE A C 1
ATOM 794 O O . ILE A 1 98 ? 3.249 -0.315 -6.626 1.00 98.69 98 ILE A O 1
ATOM 798 N N . ALA A 1 99 ? 3.493 -1.736 -8.357 1.00 98.75 99 ALA A N 1
ATOM 799 C CA . ALA A 1 99 ? 2.079 -2.077 -8.443 1.00 98.75 99 ALA A CA 1
ATOM 800 C C . ALA A 1 99 ? 1.586 -2.768 -7.161 1.00 98.75 99 ALA A C 1
ATOM 802 O O . ALA A 1 99 ? 0.512 -2.427 -6.654 1.00 98.75 99 ALA A O 1
ATOM 803 N N . GLU A 1 100 ? 2.376 -3.678 -6.591 1.00 98.75 100 GLU A N 1
ATOM 804 C CA . GLU A 1 100 ? 2.071 -4.342 -5.324 1.00 98.75 100 GLU A CA 1
ATOM 805 C C . GLU A 1 100 ? 2.001 -3.345 -4.159 1.00 98.75 100 GLU A C 1
ATOM 807 O O . GLU A 1 100 ? 1.024 -3.339 -3.400 1.00 98.75 100 GLU A O 1
ATOM 812 N N . HIS A 1 101 ? 2.985 -2.449 -4.031 1.00 98.75 101 HIS A N 1
ATOM 813 C CA . HIS A 1 101 ? 2.966 -1.405 -3.006 1.00 98.75 101 HIS A CA 1
ATOM 814 C C . HIS A 1 101 ? 1.778 -0.452 -3.180 1.00 98.75 101 HIS A C 1
ATOM 816 O O . HIS A 1 101 ? 1.149 -0.077 -2.186 1.00 98.75 101 HIS A O 1
ATOM 822 N N . ALA A 1 102 ? 1.432 -0.086 -4.416 1.00 98.75 102 ALA A N 1
ATOM 823 C CA . ALA A 1 102 ? 0.278 0.758 -4.703 1.00 98.75 102 ALA A CA 1
ATOM 824 C C . ALA A 1 102 ? -1.037 0.068 -4.312 1.00 98.75 102 ALA A C 1
ATOM 826 O O . ALA A 1 102 ? -1.900 0.691 -3.687 1.00 98.75 102 ALA A O 1
ATOM 827 N N . LEU A 1 103 ? -1.178 -1.225 -4.624 1.00 98.69 103 LEU A N 1
ATOM 828 C CA . LEU A 1 103 ? -2.357 -2.010 -4.273 1.00 98.69 103 LEU A CA 1
ATOM 829 C C . LEU A 1 103 ? -2.528 -2.110 -2.753 1.00 98.69 103 LEU A C 1
ATOM 831 O O . LEU A 1 103 ? -3.610 -1.808 -2.246 1.00 98.69 103 LEU A O 1
ATOM 835 N N . ARG A 1 104 ? -1.460 -2.464 -2.029 1.00 98.25 104 ARG A N 1
ATOM 836 C CA . ARG A 1 104 ? -1.474 -2.579 -0.561 1.00 98.25 104 ARG A CA 1
ATOM 837 C C . ARG A 1 104 ? -1.741 -1.244 0.125 1.00 98.25 104 ARG A C 1
ATOM 839 O O . ARG A 1 104 ? -2.612 -1.156 0.986 1.00 98.25 104 ARG A O 1
ATOM 846 N N . GLY A 1 105 ? -1.070 -0.178 -0.312 1.00 98.00 105 GLY A N 1
ATOM 847 C CA . GLY A 1 105 ? -1.301 1.164 0.219 1.00 98.00 105 GLY A CA 1
ATOM 848 C C . GLY A 1 105 ? -2.740 1.644 0.010 1.00 98.00 105 GLY A C 1
ATOM 849 O O . GLY A 1 105 ? -3.286 2.326 0.878 1.00 98.00 105 GLY A O 1
ATOM 850 N N . ALA A 1 106 ? -3.374 1.270 -1.108 1.00 97.81 106 ALA A N 1
ATOM 851 C CA . ALA A 1 106 ? -4.783 1.555 -1.369 1.00 97.81 106 ALA A CA 1
ATOM 852 C C . ALA A 1 106 ? -5.732 0.674 -0.539 1.00 97.81 106 ALA A C 1
ATOM 854 O O . ALA A 1 106 ? -6.803 1.135 -0.143 1.00 97.81 106 ALA A O 1
ATOM 855 N N . GLU A 1 107 ? -5.378 -0.586 -0.287 1.00 96.81 107 GLU A N 1
ATOM 856 C CA . GLU A 1 107 ? -6.133 -1.478 0.596 1.00 96.81 107 GLU A CA 1
ATOM 857 C C . GLU A 1 107 ? -6.168 -0.946 2.033 1.00 96.81 107 GLU A C 1
ATOM 859 O O . GLU A 1 107 ? -7.257 -0.826 2.594 1.00 96.81 107 GLU A O 1
ATOM 864 N N . ASP A 1 108 ? -5.025 -0.518 2.580 1.00 95.62 108 ASP A N 1
ATOM 865 C CA . ASP A 1 108 ? -4.939 0.103 3.908 1.00 95.62 108 ASP A CA 1
ATOM 866 C C . ASP A 1 108 ? -5.898 1.294 4.056 1.00 95.62 108 ASP A C 1
ATOM 868 O O . ASP A 1 108 ? -6.626 1.404 5.042 1.00 95.62 108 ASP A O 1
ATOM 872 N N . LEU A 1 109 ? -5.954 2.172 3.051 1.00 94.62 109 LEU A N 1
ATOM 873 C CA . LEU A 1 109 ? -6.842 3.338 3.081 1.00 94.62 109 LEU A CA 1
ATOM 874 C C . LEU A 1 109 ? -8.321 2.960 2.926 1.00 94.62 109 LEU A C 1
ATOM 876 O O . LEU A 1 109 ? -9.184 3.589 3.537 1.00 94.62 109 LEU A O 1
ATOM 880 N N . ARG A 1 110 ? -8.638 1.918 2.148 1.00 94.12 110 ARG A N 1
ATOM 881 C CA . ARG A 1 110 ? -10.014 1.404 2.031 1.00 94.12 110 ARG A CA 1
ATOM 882 C C . ARG A 1 110 ? -10.502 0.736 3.310 1.00 94.12 110 ARG A C 1
ATOM 884 O O . ARG A 1 110 ? -11.704 0.747 3.567 1.00 94.12 110 ARG A O 1
ATOM 891 N N . LEU A 1 111 ? -9.612 0.129 4.093 1.00 89.06 111 LEU A N 1
ATOM 892 C CA . LEU A 1 111 ? -9.971 -0.402 5.409 1.00 89.06 111 LEU A CA 1
ATOM 893 C C . LEU A 1 111 ? -10.406 0.737 6.337 1.00 89.06 111 LEU A C 1
ATOM 895 O O . LEU A 1 111 ? -11.460 0.635 6.955 1.00 89.06 111 LEU A O 1
ATOM 899 N N . MET A 1 112 ? -9.705 1.874 6.295 1.00 86.81 112 MET A N 1
ATOM 900 C CA . MET A 1 112 ? -10.110 3.073 7.035 1.00 86.81 112 MET A CA 1
ATOM 901 C C . MET A 1 112 ? -11.479 3.609 6.581 1.00 86.81 112 MET A C 1
ATOM 903 O O . MET A 1 112 ? -12.295 3.963 7.421 1.00 86.81 112 MET A O 1
ATOM 907 N N . GLU A 1 113 ? -11.776 3.646 5.276 1.00 80.44 113 GLU A N 1
ATOM 908 C CA . GLU A 1 113 ? -13.095 4.074 4.761 1.00 80.44 113 GLU A CA 1
ATOM 909 C C . GLU A 1 113 ? -14.248 3.191 5.277 1.00 80.44 113 GLU A C 1
ATOM 911 O O . GLU A 1 113 ? -15.324 3.688 5.629 1.00 80.44 113 GLU A O 1
ATOM 916 N N . LYS A 1 114 ? -14.022 1.875 5.342 1.00 73.06 114 LYS A N 1
ATOM 917 C CA . LYS A 1 114 ? -15.018 0.907 5.818 1.00 73.06 114 LYS A CA 1
ATOM 918 C C . LYS A 1 114 ? -15.273 1.030 7.318 1.00 73.06 114 LYS A C 1
ATOM 920 O O . LYS A 1 114 ? -16.425 0.893 7.718 1.00 73.06 114 LYS A O 1
ATOM 925 N N . ASP A 1 115 ? -14.250 1.345 8.110 1.00 62.47 115 ASP A N 1
ATOM 926 C CA . ASP A 1 115 ? -14.378 1.551 9.558 1.00 62.47 115 ASP A CA 1
ATOM 927 C C . ASP A 1 115 ? -15.228 2.786 9.913 1.00 62.47 115 ASP A C 1
ATOM 929 O O . ASP A 1 115 ? -15.871 2.803 10.957 1.00 62.47 115 ASP A O 1
ATOM 933 N N . PHE A 1 116 ? -15.297 3.799 9.039 1.00 53.78 116 PHE A N 1
ATOM 934 C CA . PHE A 1 116 ? -16.187 4.963 9.210 1.00 53.78 116 PHE A CA 1
ATOM 935 C C . PHE A 1 116 ? -17.621 4.739 8.703 1.00 53.78 11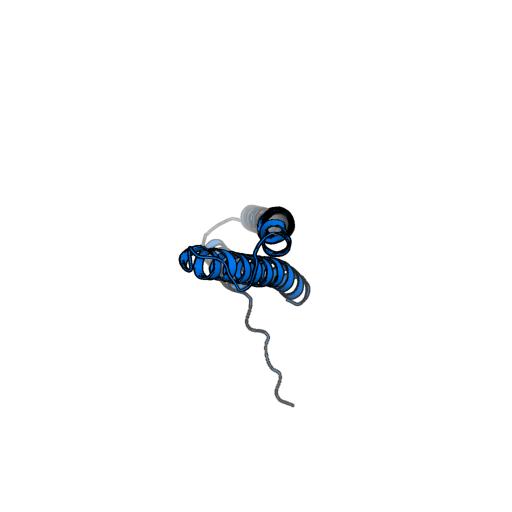6 PHE A C 1
ATOM 937 O O . PHE A 1 116 ? -18.482 5.594 8.916 1.00 53.78 116 PHE A O 1
ATOM 944 N N . SER A 1 117 ? -17.876 3.632 8.000 1.00 49.56 117 SER A N 1
ATOM 945 C CA . SER A 1 117 ? -19.165 3.332 7.356 1.00 49.56 117 SER A CA 1
ATOM 946 C C . SER A 1 117 ? -19.965 2.222 8.056 1.00 49.56 117 SER A C 1
ATOM 948 O O . SER A 1 117 ? -21.036 1.850 7.564 1.00 49.56 117 SER A O 1
ATOM 950 N N . ALA A 1 118 ? -19.445 1.676 9.159 1.00 45.09 118 ALA A N 1
ATOM 951 C CA . ALA A 1 118 ? -20.096 0.688 10.023 1.00 45.09 118 ALA A CA 1
ATOM 952 C C . ALA A 1 118 ? -20.672 1.361 11.277 1.00 45.09 118 ALA A C 1
ATOM 954 O O . ALA A 1 118 ? -21.788 0.958 11.679 1.00 45.09 118 ALA A O 1
#

Foldseek 3Di:
DDDDDDDPDPVVVVLVVVLVVLVPDPDDPVVNVVVNVVSVVVSVVVLVVLLVVLQVLLVVLVVLLVVLVVVLVCVVVDDPPDPDPVVVVVSVVSVVSNVVSVVSSVVSVVVNVVSVVD